Protein AF-A0A379STW5-F1 (afdb_monomer)

Mean predicted aligned error: 9.11 Å

Solvent-accessible surface area (backbone atoms only — not comparable to full-atom values): 6152 Å² total; per-residue (Å²): 134,67,48,62,83,74,74,42,72,92,81,73,88,59,60,70,60,53,53,52,42,46,74,73,67,52,88,54,74,62,56,60,53,53,50,51,52,49,50,55,54,46,47,73,71,43,49,81,60,56,77,73,60,54,68,67,60,53,53,52,51,51,51,52,52,50,52,75,67,47,59,58,69,57,54,53,50,43,75,72,70,57,61,74,66,62,56,49,52,54,51,50,53,47,59,68,61,72,76,118

Foldseek 3Di:
DCQVVVVHDDDDDPVVVVVVCVVVVDPDCVVVVVVVVVVVVCCVVCVVVVVVDDPVVVVVVVVVVVVVPPPVVVVVVCVVDPDPVVVVVVVVVCVVVVPD

Organism: NCBI:txid59203

InterPro domains:
  IPR001902 SLC26A/SulP transporter [PTHR11814] (1-90)
  IPR011547 SLC26A/SulP transporter domain [PF00916] (1-90)

Sequence (100 aa):
MVAPFFGGITATAAIARSAANVRAGATSPVSAVIHAILVILALLVLAPLLSWLPLSAMAALLLMVAWNMSEAHKVVDLLRHAPKDDIIVMLLWHVINGSV

Secondary structure (DSSP, 8-state):
--GGGGTPPPPP--HHHHHHHHHTT--STHHHHHHHHHHHHHHHHHHHHHTT--HHHHHHHHHHHHHHH--HHHHHHHHHH--HHHHHHHHHHHHHHTT-

Radius of gyration: 19.24 Å; Cα contacts (8 Å, |Δi|>4): 15; chains: 1; bounding box: 41×42×38 Å

Structure (mmCIF, N/CA/C/O backbone):
data_AF-A0A379STW5-F1
#
_entry.id   AF-A0A379STW5-F1
#
loop_
_atom_site.group_PDB
_atom_site.id
_atom_site.type_symbol
_atom_site.label_atom_id
_atom_site.label_alt_id
_atom_site.label_comp_id
_atom_site.label_asym_id
_atom_site.label_entity_id
_atom_site.label_seq_id
_atom_site.pdbx_PDB_ins_code
_atom_site.Cartn_x
_atom_site.Cartn_y
_atom_site.Cartn_z
_atom_site.occupancy
_atom_site.B_iso_or_equiv
_atom_site.auth_seq_id
_atom_site.auth_comp_id
_atom_site.auth_asym_id
_atom_site.auth_atom_id
_atom_site.pdbx_PDB_model_num
ATOM 1 N N . MET A 1 1 ? 4.412 -2.643 13.055 1.00 78.06 1 MET A N 1
ATOM 2 C CA . MET A 1 1 ? 4.734 -3.633 14.109 1.00 78.06 1 MET A CA 1
ATOM 3 C C . MET A 1 1 ? 3.771 -4.818 14.135 1.00 78.06 1 MET A C 1
ATOM 5 O O . MET A 1 1 ? 4.241 -5.921 14.344 1.00 78.06 1 MET A O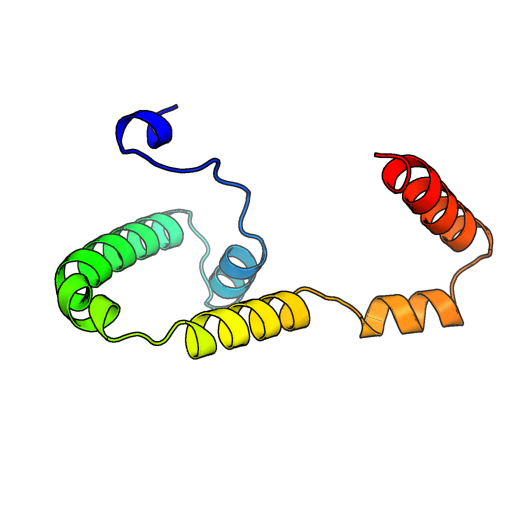 1
ATOM 9 N N . VAL A 1 2 ? 2.469 -4.638 13.872 1.00 89.38 2 VAL A N 1
ATOM 10 C CA . VAL A 1 2 ? 1.488 -5.745 13.932 1.00 89.38 2 VAL A CA 1
ATOM 11 C C . VAL A 1 2 ? 1.460 -6.628 12.669 1.00 89.38 2 VAL A C 1
ATOM 13 O O . VAL A 1 2 ? 1.293 -7.833 12.782 1.00 89.38 2 VAL A O 1
ATOM 16 N N . ALA A 1 3 ? 1.675 -6.062 11.472 1.00 86.44 3 ALA A N 1
ATOM 17 C CA . ALA A 1 3 ? 1.521 -6.778 10.194 1.00 86.44 3 ALA A CA 1
ATOM 18 C C . ALA A 1 3 ? 2.296 -8.115 10.064 1.00 86.44 3 ALA A C 1
ATOM 20 O O . ALA A 1 3 ? 1.686 -9.080 9.603 1.00 86.44 3 ALA A O 1
ATOM 21 N N . PRO A 1 4 ? 3.566 -8.244 10.510 1.00 89.69 4 PRO A N 1
ATOM 22 C CA . PRO A 1 4 ? 4.310 -9.501 10.376 1.00 89.69 4 PRO A CA 1
ATOM 23 C C . PRO A 1 4 ? 3.702 -10.680 11.150 1.00 89.69 4 PRO A C 1
ATOM 25 O O . PRO A 1 4 ? 3.800 -11.815 10.697 1.00 89.69 4 PRO A O 1
ATOM 28 N N . PHE A 1 5 ? 3.022 -10.429 12.277 1.00 91.44 5 PHE A N 1
ATOM 29 C CA . PHE A 1 5 ? 2.384 -11.485 13.079 1.00 91.44 5 PHE A CA 1
ATOM 30 C C . PHE A 1 5 ? 1.200 -12.154 12.367 1.00 91.44 5 PHE A C 1
ATOM 32 O O . PHE A 1 5 ? 0.831 -13.271 12.713 1.00 91.44 5 PHE A O 1
ATOM 39 N N . PHE A 1 6 ? 0.626 -11.491 11.361 1.00 90.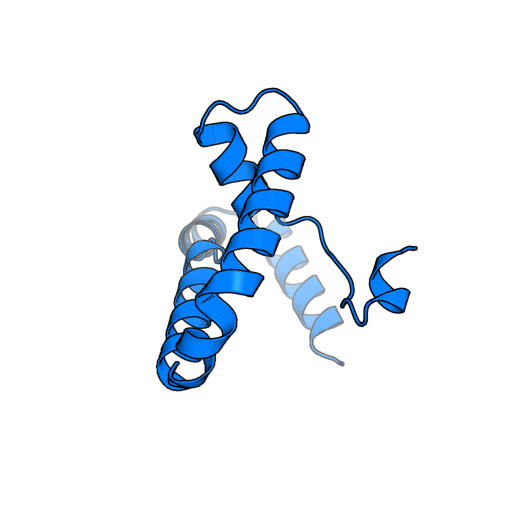25 6 PHE A N 1
ATOM 40 C CA . PHE A 1 6 ? -0.487 -11.997 10.555 1.00 90.25 6 PHE A CA 1
ATOM 41 C C . PHE A 1 6 ? -0.042 -12.422 9.143 1.00 90.25 6 PHE A C 1
ATOM 43 O O . PHE A 1 6 ? -0.878 -12.561 8.255 1.00 90.25 6 PHE A O 1
ATOM 50 N N . GLY A 1 7 ? 1.269 -12.586 8.907 1.00 89.00 7 GLY A N 1
ATOM 51 C CA . GLY A 1 7 ? 1.8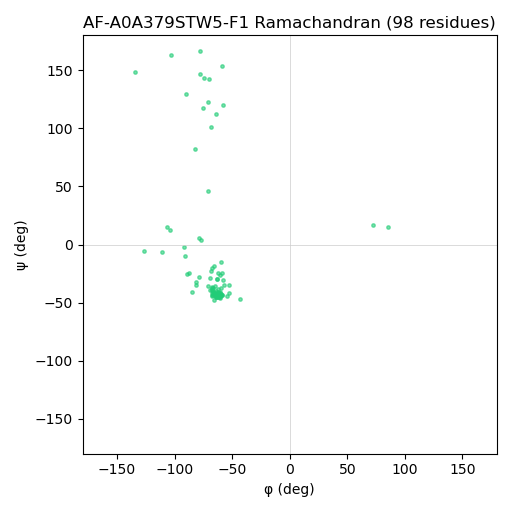18 -12.901 7.579 1.00 89.00 7 GLY A CA 1
ATOM 52 C C . GLY A 1 7 ? 1.767 -11.732 6.586 1.00 89.00 7 GLY A C 1
ATOM 53 O O . GLY A 1 7 ? 1.862 -11.936 5.378 1.00 89.00 7 GLY A O 1
ATOM 54 N N . GLY A 1 8 ? 1.585 -10.502 7.075 1.00 86.25 8 GLY A N 1
ATOM 55 C CA . GLY A 1 8 ? 1.507 -9.302 6.248 1.00 86.25 8 GLY A CA 1
ATOM 56 C C . GLY A 1 8 ? 2.867 -8.869 5.696 1.00 86.25 8 GLY A C 1
ATOM 57 O O . GLY A 1 8 ? 3.886 -8.942 6.382 1.00 86.25 8 GLY A O 1
ATOM 58 N N . ILE A 1 9 ? 2.863 -8.363 4.463 1.00 90.25 9 ILE A N 1
ATOM 59 C CA . ILE A 1 9 ? 4.036 -7.772 3.806 1.00 90.25 9 ILE A CA 1
ATOM 60 C C . ILE A 1 9 ? 4.318 -6.350 4.309 1.00 90.25 9 ILE A C 1
ATOM 62 O O . ILE A 1 9 ? 3.483 -5.716 4.962 1.00 90.25 9 ILE A O 1
ATOM 66 N N . THR A 1 10 ? 5.501 -5.827 3.987 1.00 89.12 10 THR A N 1
ATOM 67 C CA . THR A 1 10 ? 5.844 -4.426 4.239 1.00 89.12 10 THR A CA 1
ATOM 68 C C . THR A 1 10 ? 4.843 -3.504 3.543 1.00 89.12 10 THR A C 1
ATOM 70 O O . THR A 1 10 ? 4.660 -3.536 2.329 1.00 89.12 10 THR A O 1
ATOM 73 N N . ALA A 1 11 ? 4.163 -2.676 4.334 1.00 84.75 11 ALA A N 1
ATOM 74 C CA . ALA A 1 11 ? 3.210 -1.706 3.822 1.00 84.75 11 ALA A CA 1
ATOM 75 C C . ALA A 1 11 ? 3.922 -0.383 3.523 1.00 84.75 11 ALA A C 1
ATOM 77 O O . ALA A 1 11 ? 4.615 0.162 4.382 1.00 84.75 11 ALA A O 1
ATOM 78 N N . THR A 1 12 ? 3.713 0.143 2.318 1.00 87.50 12 THR A N 1
ATOM 79 C CA . THR A 1 12 ? 4.109 1.503 1.933 1.00 87.50 12 THR A CA 1
ATOM 80 C C . THR A 1 12 ? 2.893 2.430 1.908 1.00 87.50 12 THR A C 1
ATOM 82 O O . THR A 1 12 ? 1.744 1.976 1.874 1.00 87.50 12 THR A O 1
ATOM 85 N N . ALA A 1 13 ? 3.130 3.741 1.914 1.00 83.00 13 ALA A N 1
ATOM 86 C CA . ALA A 1 13 ? 2.073 4.724 1.731 1.00 83.00 13 ALA A CA 1
ATOM 87 C C . ALA A 1 13 ? 1.458 4.580 0.325 1.00 83.00 13 ALA A C 1
ATOM 89 O O . ALA A 1 13 ? 2.096 4.853 -0.689 1.00 83.00 13 ALA A O 1
ATOM 90 N N . ALA A 1 14 ? 0.197 4.151 0.255 1.00 84.75 14 ALA A N 1
ATOM 91 C CA . ALA A 1 14 ? -0.510 3.942 -1.007 1.00 84.75 14 ALA A CA 1
ATOM 92 C C . ALA A 1 14 ? -1.092 5.262 -1.550 1.00 84.75 14 ALA A C 1
ATOM 94 O O . ALA A 1 14 ? -2.279 5.547 -1.374 1.00 84.75 14 ALA A O 1
ATOM 95 N N . ILE A 1 15 ? -0.261 6.059 -2.231 1.00 85.31 15 ILE A N 1
ATOM 96 C CA . ILE A 1 15 ? -0.621 7.397 -2.746 1.00 85.31 15 ILE A CA 1
ATOM 97 C C . ILE A 1 15 ? -1.873 7.352 -3.633 1.00 85.31 15 ILE A C 1
ATOM 99 O O . ILE A 1 15 ? -2.778 8.163 -3.453 1.00 85.31 15 ILE A O 1
ATOM 103 N N . ALA A 1 16 ? -1.968 6.374 -4.540 1.00 83.88 16 ALA A N 1
ATOM 104 C CA . ALA A 1 16 ? -3.110 6.233 -5.444 1.00 83.88 16 ALA A CA 1
ATOM 105 C C . ALA A 1 16 ? -4.444 6.074 -4.688 1.00 83.88 16 ALA A C 1
ATOM 107 O O . ALA A 1 16 ? -5.431 6.736 -5.010 1.00 83.88 16 ALA A O 1
ATOM 108 N N . ARG A 1 17 ? -4.463 5.246 -3.634 1.00 85.62 17 ARG A N 1
ATOM 109 C CA . ARG A 1 17 ? -5.651 5.051 -2.791 1.00 85.62 17 ARG A CA 1
ATOM 110 C C . ARG A 1 17 ? -5.978 6.321 -2.010 1.00 85.62 17 ARG A C 1
ATOM 112 O O . ARG A 1 17 ? -7.140 6.715 -1.968 1.00 85.62 17 ARG A O 1
ATOM 119 N N . SER A 1 18 ? -4.975 6.972 -1.422 1.00 87.56 18 SER A N 1
ATOM 120 C CA . SER A 1 18 ? -5.176 8.223 -0.684 1.00 87.56 18 SER A CA 1
ATOM 121 C C . SER A 1 18 ? -5.727 9.333 -1.583 1.00 87.56 18 SER A C 1
ATOM 123 O O . SER A 1 18 ? -6.668 10.016 -1.191 1.00 87.56 18 SER A O 1
ATOM 125 N N . ALA A 1 19 ? -5.220 9.467 -2.811 1.00 86.44 19 ALA A N 1
ATOM 126 C CA . ALA A 1 19 ? -5.716 10.437 -3.784 1.00 86.44 19 ALA A CA 1
ATOM 127 C C . ALA A 1 19 ? -7.173 10.159 -4.186 1.00 86.44 19 ALA A C 1
ATOM 129 O O . ALA A 1 19 ? -7.984 11.084 -4.226 1.00 86.44 19 ALA A O 1
ATOM 130 N N . ALA A 1 20 ? -7.529 8.895 -4.438 1.00 86.62 20 ALA A N 1
ATOM 131 C CA . ALA A 1 20 ? -8.912 8.508 -4.717 1.00 86.62 20 ALA A CA 1
ATOM 132 C C . ALA A 1 20 ? -9.840 8.805 -3.526 1.00 86.62 20 ALA A C 1
ATOM 134 O O . ALA A 1 20 ? -10.932 9.335 -3.711 1.00 86.62 20 ALA A O 1
ATOM 135 N N . ASN A 1 21 ? -9.379 8.535 -2.303 1.00 88.75 21 ASN A N 1
ATOM 136 C CA . ASN A 1 21 ? -10.126 8.797 -1.076 1.00 88.75 21 ASN A CA 1
ATOM 137 C C . ASN A 1 21 ? -10.376 10.301 -0.853 1.00 88.75 21 ASN A C 1
ATOM 139 O O . ASN A 1 21 ? -11.489 10.701 -0.523 1.00 88.75 21 ASN A O 1
ATOM 143 N N . VAL A 1 22 ? -9.371 11.149 -1.099 1.00 89.56 22 VAL A N 1
ATOM 144 C CA . VAL A 1 22 ? -9.519 12.616 -1.033 1.00 89.56 22 VAL A CA 1
ATOM 145 C C . VAL A 1 22 ? -10.469 13.126 -2.119 1.00 89.56 22 VAL A C 1
ATOM 147 O O . VAL A 1 22 ? -11.334 13.950 -1.833 1.00 89.56 22 VAL A O 1
ATOM 150 N N . ARG A 1 23 ? -10.377 12.605 -3.352 1.00 87.44 23 ARG A N 1
ATOM 151 C CA . ARG A 1 23 ? -11.317 12.941 -4.440 1.00 87.44 23 ARG A CA 1
ATOM 152 C C . ARG A 1 23 ? -12.756 12.516 -4.132 1.00 87.44 23 ARG A C 1
ATOM 154 O O . ARG A 1 23 ? -13.681 13.182 -4.577 1.00 87.44 23 ARG A O 1
ATOM 161 N N . ALA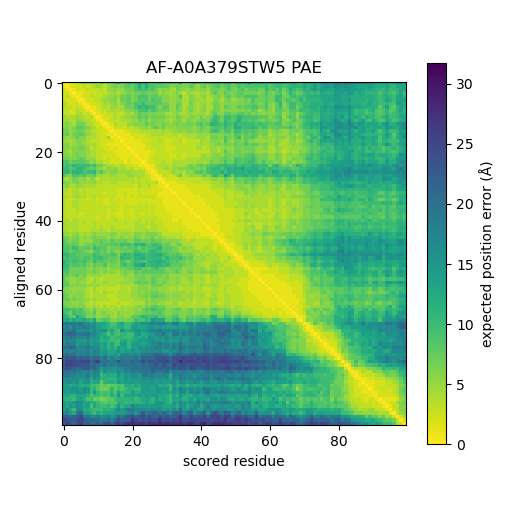 A 1 24 ? -12.938 11.452 -3.350 1.00 86.50 24 ALA A N 1
ATOM 162 C CA . ALA A 1 24 ? -14.237 11.012 -2.843 1.00 86.50 24 ALA A CA 1
ATOM 163 C C . ALA A 1 24 ? -14.763 11.867 -1.666 1.00 86.50 24 ALA A C 1
ATOM 165 O O . ALA A 1 24 ? -15.815 11.557 -1.114 1.00 86.50 24 ALA A O 1
ATOM 166 N N . GLY A 1 25 ? -14.055 12.936 -1.277 1.00 87.19 25 GLY A N 1
ATOM 167 C CA . GLY A 1 25 ? -14.480 13.868 -0.229 1.00 87.19 25 GLY A CA 1
ATOM 168 C C . GLY A 1 25 ? -14.110 13.440 1.193 1.00 87.19 25 GLY A C 1
ATOM 169 O O . GLY A 1 25 ? -14.651 13.986 2.153 1.00 87.19 25 GLY A O 1
ATOM 170 N N . ALA A 1 26 ? -13.202 12.474 1.367 1.00 87.31 26 ALA A N 1
ATOM 171 C CA . ALA A 1 26 ? -12.780 12.048 2.696 1.00 87.31 26 ALA A CA 1
ATOM 172 C C . ALA A 1 26 ? -11.923 13.120 3.389 1.00 87.31 26 ALA A C 1
ATOM 174 O O . ALA A 1 26 ? -10.856 13.495 2.906 1.00 87.31 26 ALA A O 1
ATOM 175 N N . THR A 1 27 ? -12.363 13.555 4.568 1.00 86.06 27 THR A N 1
ATOM 176 C CA . THR A 1 27 ? -11.694 14.583 5.388 1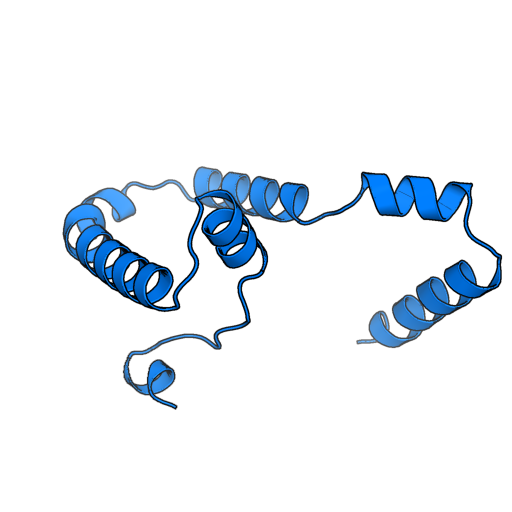.00 86.06 27 THR A CA 1
ATOM 177 C C . THR A 1 27 ? -11.080 14.030 6.675 1.00 86.06 27 THR A C 1
ATOM 179 O O . THR A 1 27 ? -10.387 14.746 7.391 1.00 86.06 27 THR A O 1
ATOM 182 N N . SER A 1 28 ? -11.323 12.753 6.983 1.00 89.06 28 SER A N 1
ATOM 183 C CA . SER A 1 28 ? -10.950 12.115 8.248 1.00 89.06 28 SER A CA 1
ATOM 184 C C . SER A 1 28 ? -10.298 10.742 8.020 1.00 89.06 28 SER A C 1
ATOM 186 O O . SER A 1 28 ? -10.683 10.032 7.080 1.00 89.06 28 SER A O 1
ATOM 188 N N . PRO A 1 29 ? -9.359 10.309 8.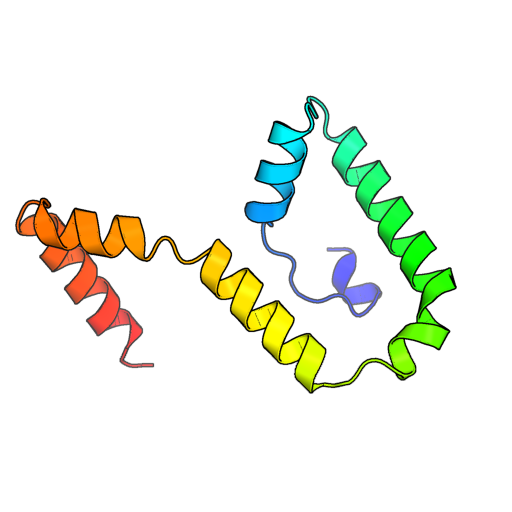893 1.00 86.69 29 PRO A N 1
ATOM 189 C CA . PRO A 1 29 ? -8.755 8.972 8.840 1.00 86.69 29 PRO A CA 1
ATOM 190 C C . PRO A 1 29 ? -9.775 7.832 8.991 1.00 86.69 29 PRO A C 1
ATOM 192 O O . PRO A 1 29 ? -9.476 6.692 8.638 1.00 86.69 29 PRO A O 1
ATOM 195 N N . VAL A 1 30 ? -10.996 8.132 9.448 1.00 90.75 30 VAL A N 1
ATOM 196 C CA . VAL A 1 30 ? -12.093 7.162 9.572 1.00 90.75 30 VAL A CA 1
ATOM 197 C C . VAL A 1 30 ? -12.420 6.492 8.232 1.00 90.75 30 VAL A C 1
ATOM 199 O O . VAL A 1 30 ? -12.684 5.292 8.211 1.00 90.75 30 VAL A O 1
ATOM 202 N N . SER A 1 31 ? -12.316 7.207 7.104 1.00 90.31 31 SER A N 1
ATOM 203 C CA . SER A 1 31 ? -12.573 6.615 5.779 1.00 90.31 31 SER A CA 1
ATOM 204 C C . SER A 1 31 ? -11.622 5.449 5.470 1.00 90.31 31 SER A C 1
ATOM 206 O O . SER A 1 31 ? -12.041 4.399 4.985 1.00 90.31 31 SER A O 1
ATOM 208 N N . ALA A 1 32 ? -10.340 5.586 5.828 1.00 89.38 32 ALA A N 1
ATOM 209 C CA . ALA A 1 32 ? -9.350 4.531 5.624 1.00 89.38 32 ALA A CA 1
ATOM 210 C C . ALA A 1 32 ? -9.614 3.304 6.515 1.00 89.38 32 ALA A C 1
ATOM 212 O O . ALA A 1 32 ? -9.429 2.174 6.062 1.00 89.38 32 ALA A O 1
ATOM 213 N N . VAL A 1 33 ? -10.087 3.515 7.750 1.00 92.88 33 VAL A N 1
ATOM 214 C CA . VAL A 1 33 ? -10.468 2.432 8.675 1.00 92.88 33 VAL A CA 1
ATOM 215 C C . VAL A 1 33 ? -11.673 1.663 8.136 1.00 92.88 33 VAL A C 1
ATOM 217 O O . VAL A 1 33 ? -11.627 0.436 8.057 1.00 92.88 33 VAL A O 1
ATOM 220 N N . ILE A 1 34 ? -12.717 2.371 7.697 1.00 93.75 34 ILE A N 1
ATOM 221 C CA . ILE A 1 34 ? -13.904 1.750 7.092 1.00 93.75 34 ILE A CA 1
ATOM 222 C C . ILE A 1 34 ? -13.504 0.970 5.837 1.00 93.75 34 ILE A C 1
ATOM 224 O O . ILE A 1 34 ? -13.892 -0.186 5.684 1.00 93.75 34 ILE A O 1
ATOM 228 N N . HIS A 1 35 ? -12.673 1.555 4.970 1.00 91.81 35 HIS A N 1
ATOM 229 C CA . HIS A 1 35 ? -12.174 0.873 3.779 1.00 91.81 35 HIS A CA 1
ATOM 230 C C . HIS A 1 35 ? -11.409 -0.414 4.127 1.00 91.81 35 HIS A C 1
ATOM 232 O O . HIS A 1 35 ? -11.626 -1.441 3.490 1.00 91.81 35 HIS A O 1
ATOM 238 N N . ALA A 1 36 ? -10.549 -0.395 5.150 1.00 92.12 36 ALA A N 1
ATOM 239 C CA . ALA A 1 36 ? -9.822 -1.585 5.587 1.00 92.12 36 ALA A CA 1
ATOM 240 C C . ALA A 1 36 ? -10.765 -2.691 6.096 1.00 92.12 36 ALA A C 1
ATOM 242 O O . ALA A 1 36 ? -10.595 -3.852 5.724 1.00 92.12 36 ALA A O 1
ATOM 243 N N . ILE A 1 37 ? -11.786 -2.337 6.884 1.00 95.69 37 ILE A N 1
ATOM 244 C CA . ILE A 1 37 ? -12.802 -3.286 7.369 1.00 95.69 37 ILE A CA 1
ATOM 245 C C . ILE A 1 37 ? -13.587 -3.885 6.196 1.00 95.69 37 ILE A C 1
ATOM 247 O O . ILE A 1 37 ? -13.767 -5.101 6.136 1.00 95.69 37 ILE A O 1
ATOM 251 N N . LEU A 1 38 ? -14.006 -3.055 5.236 1.00 94.94 38 LEU A N 1
ATOM 252 C CA . LEU A 1 38 ? -14.712 -3.510 4.037 1.00 94.94 38 LEU A CA 1
ATOM 253 C C . LEU A 1 38 ? -13.867 -4.478 3.209 1.00 94.94 38 LEU A C 1
ATOM 255 O O . LEU A 1 38 ? -14.390 -5.483 2.741 1.00 94.94 38 LEU A O 1
ATOM 259 N N . VAL A 1 39 ? -12.568 -4.212 3.053 1.00 93.38 39 VAL A N 1
ATOM 260 C CA . VAL A 1 39 ? -11.656 -5.118 2.343 1.00 93.38 39 VAL A CA 1
ATOM 261 C C . VAL A 1 39 ? -11.528 -6.456 3.074 1.00 93.38 39 VAL A C 1
ATOM 263 O O . VAL A 1 39 ? -11.598 -7.494 2.423 1.00 93.38 39 VAL A O 1
ATOM 266 N N . ILE A 1 40 ? -11.396 -6.463 4.405 1.00 93.75 40 ILE A N 1
ATOM 267 C CA . ILE A 1 40 ? -11.339 -7.709 5.193 1.00 93.75 40 ILE A CA 1
ATOM 268 C C . ILE A 1 40 ? -12.631 -8.518 5.021 1.00 93.75 40 ILE A C 1
ATOM 270 O O . ILE A 1 40 ? -12.575 -9.720 4.761 1.00 93.75 40 ILE A O 1
ATOM 274 N N . LEU A 1 41 ? -13.789 -7.862 5.118 1.00 95.56 41 LEU A N 1
ATOM 275 C CA . LEU A 1 41 ? -15.086 -8.513 4.945 1.00 95.56 41 LEU A CA 1
ATOM 276 C C . LEU A 1 41 ? -15.259 -9.054 3.520 1.00 95.56 41 LEU A C 1
ATOM 278 O O . LEU A 1 41 ? -15.677 -10.195 3.336 1.00 95.56 41 LEU A O 1
ATOM 282 N N . ALA A 1 42 ? -14.896 -8.256 2.515 1.00 93.94 42 ALA A N 1
ATOM 283 C CA . ALA A 1 42 ? -14.946 -8.664 1.120 1.00 93.94 42 ALA A CA 1
ATOM 284 C C . ALA A 1 42 ? -14.046 -9.875 0.871 1.00 93.94 42 ALA A C 1
ATOM 286 O O . ALA A 1 42 ? -14.488 -10.813 0.224 1.00 93.94 42 ALA A O 1
ATOM 287 N N . LEU A 1 43 ? -12.828 -9.906 1.420 1.00 91.75 43 LEU A N 1
ATOM 288 C CA . LEU A 1 43 ? -11.932 -11.056 1.290 1.00 91.75 43 LEU A CA 1
ATOM 289 C C . LEU A 1 43 ? -12.518 -12.316 1.929 1.00 91.75 43 LEU A C 1
ATOM 291 O O . LEU A 1 43 ? -12.472 -13.368 1.305 1.00 91.75 43 LEU A O 1
ATOM 295 N N . LEU A 1 44 ? -13.111 -12.218 3.122 1.00 92.12 44 LEU A N 1
ATOM 296 C CA . LEU A 1 44 ? -13.753 -13.364 3.778 1.00 92.12 44 LEU A CA 1
ATOM 297 C C . LEU A 1 44 ? -14.893 -13.956 2.934 1.00 92.12 44 LEU A C 1
ATOM 299 O O . LEU A 1 44 ? -15.047 -15.174 2.889 1.00 92.12 44 LEU A O 1
ATOM 303 N N . VAL A 1 45 ? -15.665 -13.111 2.243 1.00 93.56 45 VAL A N 1
ATOM 304 C CA . VAL A 1 45 ? -16.807 -13.551 1.424 1.00 93.56 45 VAL A CA 1
ATOM 305 C C . VAL A 1 45 ? -16.387 -13.979 0.011 1.00 93.56 45 VAL A C 1
ATOM 307 O O . VAL A 1 45 ? -16.888 -14.978 -0.501 1.00 93.56 45 VAL A O 1
ATOM 310 N N . LEU A 1 46 ? -15.469 -13.251 -0.634 1.00 91.50 46 LEU A N 1
ATOM 311 C CA . LEU A 1 46 ? -15.042 -13.487 -2.022 1.00 91.50 46 LEU A CA 1
ATOM 312 C C . LEU A 1 46 ? -13.842 -14.431 -2.154 1.00 91.50 46 LEU A C 1
ATOM 314 O O . LEU A 1 46 ? -13.556 -14.851 -3.274 1.00 91.50 46 LEU A O 1
ATOM 318 N N . ALA A 1 47 ? -13.155 -14.806 -1.070 1.00 88.31 47 ALA A N 1
ATOM 319 C CA . ALA A 1 47 ? -12.054 -15.777 -1.103 1.00 88.31 47 ALA A CA 1
ATOM 320 C C . ALA A 1 47 ? -12.324 -17.020 -1.983 1.00 88.31 47 ALA A C 1
ATOM 322 O O . ALA A 1 47 ? -11.462 -17.342 -2.803 1.00 88.31 47 ALA A O 1
ATOM 323 N N . PRO A 1 48 ? -13.490 -17.700 -1.904 1.00 84.56 48 PRO A N 1
ATOM 324 C CA . PRO A 1 48 ? -13.766 -18.857 -2.759 1.00 84.56 48 PRO A CA 1
ATOM 325 C C . PRO A 1 48 ? -13.938 -18.518 -4.247 1.00 84.56 48 PRO A C 1
ATOM 327 O O . PRO A 1 48 ? -13.736 -19.395 -5.079 1.00 84.56 48 PRO A O 1
ATOM 330 N N . LEU A 1 49 ? -14.281 -17.276 -4.605 1.00 85.88 49 LEU A N 1
ATOM 331 C CA . LEU A 1 49 ? -14.334 -16.825 -6.003 1.00 85.88 49 LEU A CA 1
ATOM 332 C C . LEU A 1 49 ? -12.942 -16.458 -6.532 1.00 85.88 49 LEU A C 1
ATOM 334 O O . LEU A 1 49 ? -12.663 -16.658 -7.712 1.00 85.88 49 LEU A O 1
ATOM 338 N N . LEU A 1 50 ? -12.053 -15.950 -5.672 1.00 84.00 50 LEU A N 1
ATOM 339 C CA . LEU A 1 50 ? -10.690 -15.572 -6.059 1.00 84.00 50 LEU A CA 1
ATOM 340 C C . LEU A 1 50 ? -9.861 -16.761 -6.570 1.00 84.00 50 LEU A C 1
ATOM 342 O O . LEU A 1 50 ? -8.941 -16.553 -7.354 1.00 84.00 50 LEU A O 1
ATOM 346 N N . SER A 1 51 ? -10.190 -17.997 -6.183 1.00 81.50 51 SER A N 1
ATOM 347 C CA . SER A 1 51 ? -9.498 -19.204 -6.667 1.00 81.50 51 SER A CA 1
ATOM 348 C C . SER A 1 51 ? -9.698 -19.470 -8.165 1.00 81.50 51 SER A C 1
ATOM 350 O O . SER A 1 51 ? -8.898 -20.179 -8.771 1.00 81.50 51 SER A O 1
ATOM 352 N N . TRP A 1 52 ? -10.720 -18.867 -8.777 1.00 87.81 52 TRP A N 1
ATOM 353 C CA . TRP A 1 52 ? -11.008 -18.967 -10.210 1.00 87.81 52 TRP A CA 1
ATOM 354 C C . TRP A 1 52 ? -10.346 -17.852 -11.022 1.00 87.81 52 TRP A C 1
ATOM 356 O O . TRP A 1 52 ? -10.495 -17.801 -12.244 1.00 87.81 52 TRP A O 1
ATOM 366 N N . LEU A 1 53 ? -9.646 -16.925 -10.362 1.00 88.31 53 LEU A N 1
ATOM 367 C CA . LEU A 1 53 ? -9.097 -15.747 -11.010 1.00 88.31 53 LEU A CA 1
ATOM 368 C C . LEU A 1 53 ? -7.857 -16.127 -11.839 1.00 88.31 53 LEU A C 1
ATOM 370 O O . LEU A 1 53 ? -6.855 -16.575 -11.277 1.00 88.31 53 LEU A O 1
ATOM 374 N N . PRO A 1 54 ? -7.881 -15.946 -13.172 1.00 90.88 54 PRO A N 1
ATOM 375 C CA . PRO A 1 54 ? -6.755 -16.318 -14.011 1.00 90.88 54 PRO A CA 1
ATOM 376 C C . PRO A 1 54 ? -5.570 -15.374 -13.782 1.00 90.88 54 PRO A C 1
ATOM 378 O O . PRO A 1 54 ? -5.727 -14.154 -13.668 1.00 90.88 54 PRO A O 1
ATOM 381 N N . LEU A 1 55 ? -4.358 -15.934 -13.802 1.00 91.75 55 LEU A N 1
ATOM 382 C CA . LEU A 1 55 ? -3.113 -15.177 -13.622 1.00 91.75 55 LEU A CA 1
ATOM 383 C C . LEU A 1 55 ? -2.953 -14.053 -14.665 1.00 91.75 55 LEU A C 1
ATOM 385 O O . LEU A 1 55 ? -2.398 -12.997 -14.366 1.00 91.75 55 LEU A O 1
ATOM 389 N N . SER A 1 56 ? -3.493 -14.242 -15.873 1.00 92.38 56 SER A N 1
ATOM 390 C CA . SER A 1 56 ? -3.478 -13.234 -16.940 1.00 92.38 56 SER A CA 1
ATOM 391 C C . SER A 1 56 ? -4.238 -11.958 -16.567 1.00 92.38 56 SER A C 1
ATOM 393 O O . SER A 1 56 ? -3.766 -10.860 -16.861 1.00 92.38 56 SER A O 1
ATOM 395 N N . ALA A 1 57 ? -5.372 -12.074 -15.869 1.00 92.50 57 ALA A N 1
ATOM 396 C CA . ALA A 1 57 ? -6.138 -10.917 -15.412 1.00 92.50 57 ALA A CA 1
ATOM 397 C C . ALA A 1 57 ? -5.375 -10.131 -14.336 1.00 92.50 57 ALA A C 1
ATOM 399 O O . ALA A 1 57 ? -5.387 -8.900 -14.344 1.00 92.50 57 ALA A O 1
ATOM 400 N N . MET A 1 58 ? -4.657 -10.828 -13.450 1.00 92.19 58 MET A N 1
ATOM 401 C CA . MET A 1 58 ? -3.796 -10.187 -12.451 1.00 92.19 58 MET A CA 1
ATOM 402 C C . MET A 1 58 ? -2.637 -9.433 -13.106 1.00 92.19 58 MET A C 1
ATOM 404 O O . MET A 1 58 ? -2.383 -8.285 -12.749 1.00 92.19 58 MET A O 1
ATOM 408 N N . ALA A 1 59 ? -1.982 -10.024 -14.109 1.00 92.81 59 ALA A N 1
ATOM 409 C CA . ALA A 1 59 ? -0.917 -9.356 -14.857 1.00 92.81 59 ALA A CA 1
ATOM 410 C C . ALA A 1 59 ? -1.422 -8.093 -15.579 1.00 92.81 59 ALA A C 1
ATOM 412 O O . ALA A 1 59 ? -0.795 -7.036 -15.492 1.00 92.81 59 ALA A O 1
ATOM 413 N N . ALA A 1 60 ? -2.585 -8.173 -16.232 1.00 93.31 60 ALA A N 1
ATOM 414 C CA . ALA A 1 60 ? -3.205 -7.023 -16.888 1.00 93.31 60 ALA A CA 1
ATOM 415 C C . ALA A 1 60 ? -3.567 -5.907 -15.891 1.00 93.31 60 ALA A C 1
ATOM 417 O O . ALA A 1 60 ? -3.318 -4.732 -16.163 1.00 93.31 60 ALA A O 1
ATOM 418 N N . LEU A 1 61 ? -4.102 -6.261 -14.716 1.00 92.69 61 LEU A N 1
ATOM 419 C CA . LEU A 1 61 ? -4.399 -5.300 -13.652 1.00 92.69 61 LEU A CA 1
ATOM 420 C C . LEU A 1 61 ? -3.129 -4.587 -13.170 1.00 92.69 61 LEU A C 1
ATOM 422 O O . LEU A 1 61 ? -3.130 -3.364 -13.038 1.00 92.69 61 LEU A O 1
ATOM 426 N N . LEU A 1 62 ? -2.042 -5.329 -12.939 1.00 91.38 62 LEU A N 1
ATOM 427 C CA . LEU A 1 62 ? -0.764 -4.750 -12.521 1.00 91.38 62 LEU A CA 1
ATOM 428 C C . LEU A 1 62 ? -0.206 -3.788 -13.576 1.00 91.38 62 LEU A C 1
ATOM 430 O O . LEU A 1 62 ? 0.229 -2.695 -13.215 1.00 91.38 62 LEU A O 1
ATOM 434 N N . LEU A 1 63 ? -0.279 -4.143 -14.863 1.00 91.12 63 LEU A N 1
ATOM 435 C CA . LEU A 1 63 ? 0.117 -3.250 -15.958 1.00 91.12 63 LEU A CA 1
ATOM 436 C C . LEU A 1 63 ? -0.730 -1.976 -15.996 1.00 91.12 63 LEU A C 1
ATOM 438 O O . LEU A 1 63 ? -0.179 -0.889 -16.144 1.00 91.12 63 LEU A O 1
ATOM 442 N N . MET A 1 64 ? -2.048 -2.083 -15.815 1.00 88.69 64 MET A N 1
ATOM 443 C CA . MET A 1 64 ? -2.929 -0.914 -15.775 1.00 88.69 64 MET A CA 1
ATOM 444 C C . MET A 1 64 ? -2.593 0.003 -14.592 1.00 88.69 64 MET A C 1
ATOM 446 O O . MET A 1 64 ? -2.513 1.219 -14.758 1.00 88.69 64 MET A O 1
ATOM 450 N N . VAL A 1 65 ? -2.371 -0.559 -13.400 1.00 85.94 65 VAL A N 1
ATOM 451 C CA . VAL A 1 65 ? -2.001 0.223 -12.210 1.00 85.94 65 VAL A CA 1
ATOM 452 C C . VAL A 1 65 ? -0.641 0.890 -12.404 1.00 85.94 65 VAL A C 1
ATOM 454 O O . VAL A 1 65 ? -0.505 2.079 -12.114 1.00 85.94 65 VAL A O 1
ATOM 457 N N . ALA A 1 66 ? 0.339 0.160 -12.942 1.00 85.50 66 ALA A N 1
ATOM 458 C CA . ALA A 1 66 ? 1.651 0.702 -13.272 1.00 85.50 66 ALA A CA 1
ATOM 459 C C . ALA A 1 66 ? 1.537 1.844 -14.289 1.00 85.50 66 ALA A C 1
ATOM 461 O O . ALA A 1 66 ? 2.135 2.894 -14.084 1.00 85.50 66 ALA A O 1
ATOM 462 N N . TRP A 1 67 ? 0.715 1.686 -15.329 1.00 83.81 67 TRP A N 1
ATOM 463 C CA . TRP A 1 67 ? 0.461 2.730 -16.322 1.00 83.81 67 TRP A CA 1
ATOM 464 C C . TRP A 1 67 ? -0.227 3.958 -15.720 1.00 83.81 67 TRP A C 1
ATOM 466 O O . TRP A 1 67 ? 0.147 5.084 -16.019 1.00 83.81 67 TRP A O 1
ATOM 476 N N . ASN A 1 68 ? -1.201 3.757 -14.833 1.00 80.31 68 ASN A N 1
ATOM 477 C CA . ASN A 1 68 ? -1.923 4.851 -14.185 1.00 80.31 68 ASN A CA 1
ATOM 478 C C . ASN A 1 68 ? -1.046 5.643 -13.197 1.00 80.31 68 ASN A C 1
ATOM 480 O O . ASN A 1 68 ? -1.289 6.827 -12.976 1.00 80.31 68 ASN A O 1
ATOM 484 N N . MET A 1 69 ? -0.043 5.002 -12.588 1.00 75.75 69 MET A N 1
ATOM 485 C CA . MET A 1 69 ? 0.949 5.680 -11.742 1.00 75.75 69 MET A CA 1
ATOM 486 C C . MET A 1 69 ? 2.143 6.217 -12.536 1.00 75.75 69 MET A C 1
ATOM 488 O O . MET A 1 69 ? 2.797 7.155 -12.086 1.00 75.75 69 MET A O 1
ATOM 492 N N . SER A 1 70 ? 2.435 5.640 -13.701 1.00 73.25 70 SER A N 1
ATOM 493 C CA . SER A 1 70 ? 3.458 6.136 -14.608 1.00 73.25 70 SER A CA 1
ATOM 494 C C . SER A 1 70 ? 2.984 7.468 -15.180 1.00 73.25 70 SER A C 1
ATOM 496 O O . SER A 1 70 ? 2.172 7.528 -16.102 1.00 73.25 70 SER A O 1
ATOM 498 N N . GLU A 1 71 ? 3.499 8.573 -14.646 1.00 65.00 71 GLU A N 1
ATOM 499 C CA . GLU A 1 71 ? 3.325 9.908 -15.222 1.00 65.00 71 GLU A CA 1
ATOM 500 C C . GLU A 1 71 ? 4.131 10.051 -16.531 1.00 65.00 71 GLU A C 1
ATOM 502 O O . GLU A 1 71 ? 4.820 11.045 -16.748 1.00 65.00 71 GLU A O 1
ATOM 507 N N . ALA A 1 72 ? 4.051 9.061 -17.428 1.00 61.88 72 ALA A N 1
ATOM 508 C CA . ALA A 1 72 ? 4.793 8.987 -18.683 1.00 61.88 72 ALA A CA 1
ATOM 509 C C . ALA A 1 72 ? 4.620 10.260 -19.527 1.00 61.88 72 ALA A C 1
ATOM 511 O O . ALA A 1 72 ? 5.569 10.736 -20.138 1.00 61.88 72 ALA A O 1
ATOM 512 N N . HIS A 1 73 ? 3.434 10.871 -19.486 1.00 60.97 73 HIS A N 1
ATOM 513 C CA . HIS A 1 73 ? 3.159 12.133 -20.171 1.00 60.97 73 HIS A CA 1
ATOM 514 C C . HIS A 1 73 ? 3.925 13.319 -19.563 1.00 60.97 73 HIS A C 1
ATOM 516 O O . HIS A 1 73 ? 4.457 14.133 -20.310 1.00 60.97 73 HIS A O 1
ATOM 522 N N . LYS A 1 74 ? 4.061 13.394 -18.230 1.00 60.53 74 LYS A N 1
ATOM 523 C CA . LYS A 1 74 ? 4.874 14.439 -17.584 1.00 60.53 74 LYS A CA 1
ATOM 524 C C . LYS A 1 74 ? 6.360 14.213 -17.809 1.00 60.53 74 LYS A C 1
ATOM 526 O O . LYS A 1 74 ? 7.077 15.181 -17.991 1.00 60.53 74 LYS A O 1
ATOM 531 N N . VAL A 1 75 ? 6.824 12.963 -17.837 1.00 59.78 75 VAL A N 1
ATOM 532 C CA . VAL A 1 75 ? 8.223 12.646 -18.171 1.00 59.78 75 VAL A CA 1
ATOM 533 C C . VAL A 1 75 ? 8.553 13.109 -19.591 1.00 59.78 75 VAL A C 1
ATOM 535 O O . VAL A 1 75 ? 9.594 13.725 -19.806 1.00 59.78 75 VAL A O 1
ATOM 538 N N . VAL A 1 76 ? 7.652 12.880 -20.550 1.00 63.47 76 VAL A N 1
ATOM 539 C CA . VAL A 1 76 ? 7.820 13.348 -21.934 1.00 63.47 76 VAL A CA 1
ATOM 540 C C . VAL A 1 76 ? 7.781 14.879 -22.025 1.00 63.47 76 VAL A C 1
ATOM 542 O O . VAL A 1 76 ? 8.619 15.452 -22.718 1.00 63.47 76 VAL A O 1
ATOM 545 N N . ASP A 1 77 ? 6.877 15.553 -21.309 1.00 64.75 77 ASP A N 1
ATOM 546 C CA . ASP A 1 77 ? 6.811 17.023 -21.299 1.00 64.75 77 ASP A CA 1
ATOM 547 C C . ASP A 1 77 ? 8.010 17.674 -20.595 1.00 64.75 77 ASP A C 1
ATOM 549 O O . ASP A 1 77 ? 8.546 18.667 -21.093 1.00 64.75 77 ASP A O 1
ATOM 553 N N . LEU A 1 78 ? 8.479 17.092 -19.487 1.00 60.12 78 LEU A N 1
ATOM 554 C CA . LEU A 1 78 ? 9.692 17.517 -18.786 1.00 60.12 78 LEU A CA 1
ATOM 555 C C . L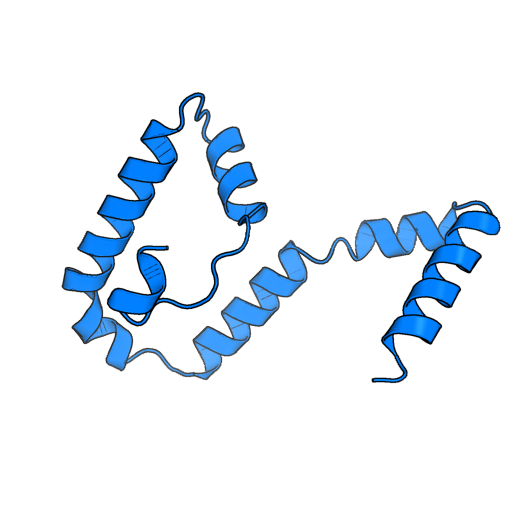EU A 1 78 ? 10.920 17.329 -19.680 1.00 60.12 78 LEU A C 1
ATOM 557 O O . LEU A 1 78 ? 11.702 18.256 -19.831 1.00 60.12 78 LEU A O 1
ATOM 561 N N . LEU A 1 79 ? 11.060 16.202 -20.379 1.00 61.72 79 LEU A N 1
ATOM 562 C CA . LEU A 1 79 ? 12.152 16.009 -21.344 1.00 61.72 79 LEU A CA 1
ATOM 563 C C . LEU A 1 79 ? 12.136 17.029 -22.493 1.00 61.72 79 LEU A C 1
ATOM 565 O O . LEU A 1 79 ? 13.181 17.305 -23.080 1.00 61.72 79 LEU A O 1
ATOM 569 N N . ARG A 1 80 ? 10.967 17.588 -22.824 1.00 61.81 80 ARG A N 1
ATOM 570 C CA . ARG A 1 80 ? 10.807 18.544 -23.927 1.00 61.81 80 ARG A CA 1
ATOM 571 C C . ARG A 1 80 ? 11.016 20.005 -23.516 1.00 61.81 80 ARG A C 1
ATOM 573 O O . ARG A 1 80 ? 11.373 20.803 -24.378 1.00 61.81 80 ARG A O 1
ATOM 580 N N . HIS A 1 81 ? 10.801 20.350 -22.242 1.00 63.00 81 HIS A N 1
ATOM 581 C CA . HIS A 1 81 ? 10.836 21.736 -21.746 1.00 63.00 81 HIS A CA 1
ATOM 582 C C . HIS A 1 81 ? 11.768 21.983 -20.542 1.00 63.00 81 HIS A C 1
ATOM 584 O O . HIS A 1 81 ? 11.913 23.137 -20.136 1.00 63.00 81 HIS A O 1
ATOM 590 N N . ALA A 1 82 ? 12.397 20.960 -19.953 1.00 57.56 82 ALA A N 1
ATOM 591 C CA . ALA A 1 82 ? 13.209 21.127 -18.747 1.00 57.56 82 ALA A CA 1
ATOM 592 C C . ALA A 1 82 ? 14.606 21.731 -19.025 1.00 57.56 82 ALA A C 1
ATOM 594 O O . ALA A 1 82 ? 15.223 21.442 -20.057 1.00 57.56 82 ALA A O 1
ATOM 595 N N . PRO A 1 83 ? 15.148 22.535 -18.087 1.00 65.44 83 PRO A N 1
ATOM 596 C CA . PRO A 1 83 ? 16.543 22.975 -18.089 1.00 65.44 83 PRO A CA 1
ATOM 597 C C . PRO A 1 83 ? 17.512 21.783 -18.055 1.00 65.44 83 PRO A C 1
ATOM 599 O O . PRO A 1 83 ? 17.196 20.717 -17.531 1.00 65.44 83 PRO A O 1
ATOM 602 N N . LYS A 1 84 ? 18.732 21.970 -18.576 1.00 62.88 84 LYS A N 1
ATOM 603 C CA . LYS A 1 84 ? 19.748 20.904 -18.687 1.00 62.88 84 LYS A CA 1
ATOM 604 C C . LYS A 1 84 ? 20.134 20.282 -17.335 1.00 62.88 84 LYS A C 1
ATOM 606 O O . LYS A 1 84 ? 20.554 19.129 -17.315 1.00 62.88 84 LYS A O 1
ATOM 611 N N . ASP A 1 85 ? 19.954 21.013 -16.236 1.00 70.56 85 ASP A N 1
ATOM 612 C CA . ASP A 1 85 ? 20.277 20.557 -14.883 1.00 70.56 85 ASP A CA 1
ATOM 613 C C . ASP A 1 85 ? 19.367 19.409 -14.411 1.00 70.56 85 ASP A C 1
ATOM 615 O O . ASP A 1 85 ? 19.883 18.403 -13.933 1.00 70.56 85 ASP A O 1
ATOM 619 N N . ASP A 1 86 ? 18.049 19.467 -14.644 1.00 70.94 86 ASP A N 1
ATOM 620 C CA . ASP A 1 86 ? 17.106 18.401 -14.241 1.00 70.94 86 ASP A CA 1
ATOM 621 C C . ASP A 1 86 ? 17.363 17.080 -14.987 1.00 70.94 86 ASP A C 1
ATOM 623 O O . ASP A 1 86 ? 17.261 15.989 -14.418 1.00 70.94 86 ASP A O 1
ATOM 627 N N . ILE A 1 87 ? 17.763 17.170 -16.261 1.00 72.12 87 ILE A N 1
ATOM 628 C CA . ILE A 1 87 ? 18.114 16.005 -17.086 1.00 72.12 87 ILE A CA 1
ATOM 629 C C . ILE A 1 87 ? 19.384 15.328 -16.546 1.00 72.12 87 ILE A C 1
ATOM 631 O O . ILE A 1 87 ? 19.468 1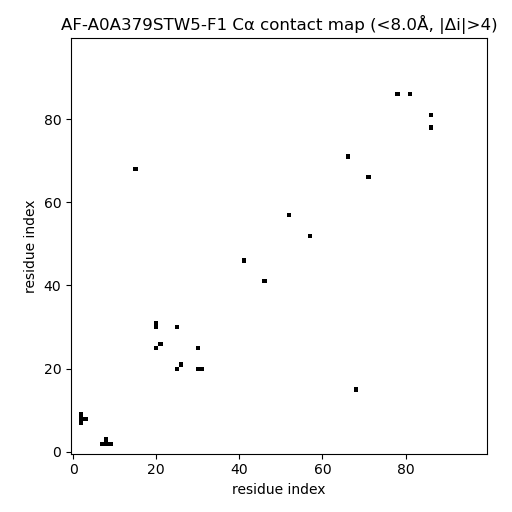4.097 -16.535 1.00 72.12 87 ILE A O 1
ATOM 635 N N . ILE A 1 88 ? 20.353 16.112 -16.057 1.00 78.69 88 ILE A N 1
ATOM 636 C CA . ILE A 1 88 ? 21.587 15.593 -15.454 1.00 78.69 88 ILE A CA 1
ATOM 637 C C . ILE A 1 88 ? 21.283 14.859 -14.147 1.00 78.69 88 ILE A C 1
ATOM 639 O O . ILE A 1 88 ? 21.807 13.763 -13.951 1.00 78.69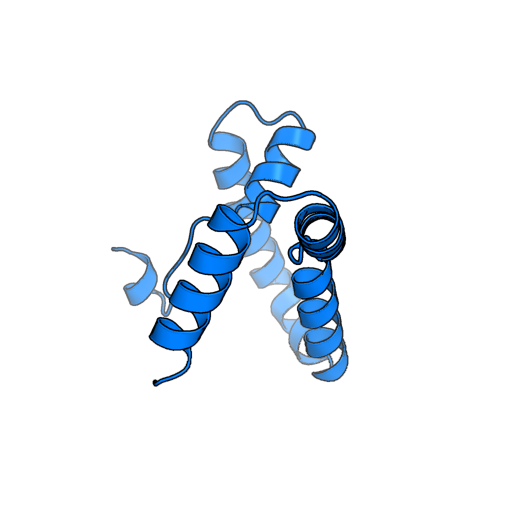 88 ILE A O 1
ATOM 643 N N . VAL A 1 89 ? 20.418 15.396 -13.277 1.00 79.38 89 VAL A N 1
ATOM 644 C CA . VAL A 1 89 ? 20.050 14.705 -12.026 1.00 79.38 89 VAL A CA 1
ATOM 645 C C . VAL A 1 89 ? 19.315 13.393 -12.318 1.00 79.38 89 VAL A C 1
ATOM 647 O O . VAL A 1 89 ? 19.598 12.379 -11.677 1.00 79.38 89 VAL A O 1
ATOM 650 N N . MET A 1 90 ? 18.428 13.376 -13.320 1.00 76.19 90 MET A N 1
ATOM 651 C CA . MET A 1 90 ? 17.718 12.159 -13.727 1.00 76.19 90 MET A CA 1
ATOM 652 C C . MET A 1 90 ? 18.677 11.083 -14.263 1.00 76.19 90 MET A C 1
ATOM 654 O O . MET A 1 90 ? 18.588 9.922 -13.858 1.00 76.19 90 MET A O 1
ATOM 658 N N . LEU A 1 91 ? 19.624 11.463 -15.130 1.00 77.56 91 LEU A N 1
ATOM 659 C CA . LEU A 1 91 ? 20.661 10.559 -15.646 1.00 77.56 91 LEU A CA 1
ATOM 660 C C . LEU A 1 91 ? 21.584 10.052 -14.535 1.00 77.56 91 LEU A C 1
ATOM 662 O O . LEU A 1 91 ? 21.864 8.856 -14.471 1.00 77.56 91 LEU A O 1
ATOM 666 N N . LEU A 1 92 ? 22.024 10.939 -13.642 1.00 83.62 92 LEU A N 1
ATOM 667 C CA . LEU A 1 92 ? 22.901 10.593 -12.527 1.00 83.62 92 LEU A CA 1
ATOM 668 C C . LEU A 1 92 ? 22.219 9.609 -11.570 1.00 83.62 92 LEU A C 1
ATOM 670 O O . LEU A 1 92 ? 22.820 8.603 -11.196 1.00 83.62 92 LEU A O 1
ATOM 674 N N . TRP A 1 93 ? 20.953 9.849 -11.220 1.00 81.75 93 TRP A N 1
ATOM 675 C CA . TRP A 1 93 ? 20.174 8.924 -10.399 1.00 81.75 93 TRP A CA 1
ATOM 676 C C . TRP A 1 93 ? 20.047 7.547 -11.061 1.00 81.75 93 TRP A C 1
ATOM 678 O O . TRP A 1 93 ? 20.230 6.531 -10.387 1.00 81.75 93 TRP A O 1
ATOM 688 N N . HIS A 1 94 ? 19.793 7.503 -12.374 1.00 80.56 94 HIS A N 1
ATOM 689 C CA . HIS A 1 94 ? 19.651 6.249 -13.114 1.00 80.56 94 HIS A CA 1
ATOM 690 C C . HIS A 1 94 ? 20.969 5.467 -13.200 1.00 80.56 94 HIS A C 1
ATOM 692 O O . HIS A 1 94 ? 20.965 4.254 -13.025 1.00 80.56 94 HIS A O 1
ATOM 698 N N . VAL A 1 95 ? 22.104 6.146 -13.394 1.00 84.44 95 VAL A N 1
ATOM 699 C CA . VAL A 1 95 ? 23.440 5.519 -13.399 1.00 84.44 95 VAL A CA 1
ATOM 700 C C . VAL A 1 95 ? 23.805 4.954 -12.022 1.00 84.44 95 VAL A C 1
ATOM 702 O O . VAL A 1 95 ? 24.335 3.846 -11.931 1.00 84.44 95 VAL A O 1
ATOM 705 N N . ILE A 1 96 ? 23.489 5.682 -10.945 1.00 85.25 96 ILE A N 1
ATOM 706 C CA . ILE A 1 96 ? 23.742 5.229 -9.570 1.00 85.25 96 ILE A CA 1
ATOM 707 C C . ILE A 1 96 ? 22.851 4.027 -9.213 1.00 85.25 96 ILE A C 1
ATOM 709 O O . ILE A 1 96 ? 23.338 3.080 -8.601 1.00 85.25 96 ILE A O 1
ATOM 713 N N . ASN A 1 97 ? 21.568 4.034 -9.597 1.00 83.19 97 ASN A N 1
ATOM 714 C CA . ASN A 1 97 ? 20.652 2.920 -9.309 1.00 83.19 97 ASN A CA 1
ATOM 715 C C . ASN A 1 97 ? 20.817 1.717 -10.251 1.00 83.19 97 ASN A C 1
ATOM 717 O O . ASN A 1 97 ? 20.538 0.601 -9.839 1.00 83.19 97 ASN A O 1
ATOM 721 N N . GLY A 1 98 ? 21.264 1.916 -11.493 1.00 67.00 98 GLY A N 1
ATOM 722 C CA . GLY A 1 98 ? 21.375 0.866 -12.514 1.00 67.00 98 GLY A CA 1
ATOM 723 C C . GLY A 1 98 ? 22.596 -0.054 -12.393 1.00 67.00 98 GLY A C 1
ATOM 724 O O . GLY A 1 98 ? 22.823 -0.869 -13.282 1.00 67.00 98 GLY A O 1
ATOM 725 N N . SER A 1 99 ? 23.394 0.092 -11.332 1.00 53.66 99 SER A N 1
ATOM 726 C CA . SER A 1 99 ? 24.617 -0.691 -11.086 1.00 53.66 99 SER A CA 1
ATOM 727 C C . SER A 1 99 ? 24.444 -1.789 -10.016 1.00 53.66 99 SER A C 1
ATOM 729 O O . SER A 1 99 ? 25.441 -2.342 -9.549 1.00 53.66 99 SER A O 1
ATOM 731 N N . VAL A 1 100 ? 23.202 -2.097 -9.618 1.00 44.28 100 VAL A N 1
ATOM 732 C CA . VAL A 1 100 ? 22.817 -3.150 -8.652 1.00 44.28 100 VAL A CA 1
ATOM 733 C C . VAL A 1 100 ? 21.631 -3.927 -9.211 1.00 44.28 100 VAL A C 1
ATOM 735 O O . VAL A 1 100 ? 21.610 -5.165 -9.035 1.00 44.28 100 VAL A O 1
#

pLDDT: mean 82.54, std 11.32, range [44.28, 95.69]